Protein AF-A0A941IA43-F1 (afdb_monomer)

pLDDT: mean 90.81, std 9.38, range [57.28, 98.62]

Foldseek 3Di:
DQLVVLLVCCVVVCLLVQADDPLAACLAALQDPPYDHPLSSVQLSSQCSVPVVDRYSNSSSVSCVVLVQFFDWDQADPVRLVVCVVPPPRHDDPNPDPVCVVRSTGGDHDPVSVQVSQCSDPDRDDDDDDDDD

Radius of gyration: 15.75 Å; Cα contacts (8 Å, |Δi|>4): 170; chains: 1; bounding box: 39×40×42 Å

Sequence (133 aa):
AELQNALAEQITSGHARQLHEASYNMLAFAFATRYQNSNQWGLEVLAAASDPAIQTRQQAQDWLKARRYQPQNLRLSSMTRLGARMFRANVSFDDHPFERRMAGQIDTVSVESVEKFMQQLPSPPQVLLVRAD

Secondary structure (DSSP, 8-state):
-HHHHHHHHHHHSSHHHHT--SSB-TT--TT-SSSB-HHHHHHHHHHHHH-TT--SHHHHHHHHHHTT-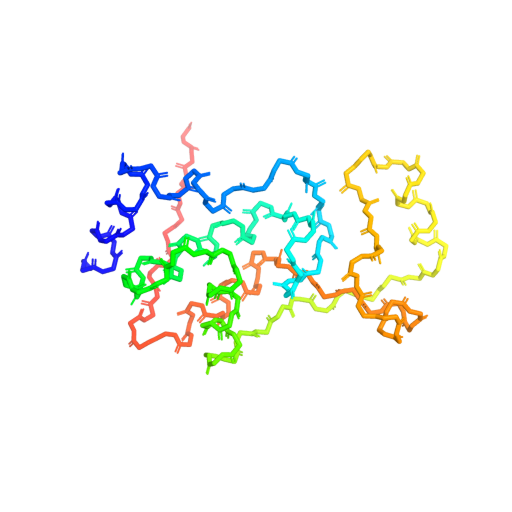--EEEE--HHHHHHHHHH-TT---TTS-HHHHHTTEEEE--HHHHHHHHTTSSSPPPPP-----

InterPro domains:
  IPR014547 Uncharacterised conserved protein UCP028477 [PF09916] (2-118)

Mean predicted aligned error: 4.75 Å

Solvent-accessible surface area (backbone atoms only — not comparable to full-atom values): 7585 Å² total; per-residue (Å²): 107,70,61,59,51,34,36,52,46,34,59,71,73,43,56,44,62,70,51,56,59,89,49,57,14,72,50,20,26,64,83,43,82,83,38,30,23,77,54,40,44,57,52,38,43,49,38,30,31,73,36,82,87,38,85,44,58,67,50,19,41,51,54,37,54,76,68,63,56,59,57,36,74,43,82,45,54,72,67,55,50,54,49,43,49,76,76,34,98,40,46,58,66,88,67,39,60,65,69,42,48,74,72,22,41,45,44,18,52,39,71,69,31,50,55,59,45,42,63,70,42,99,73,55,74,84,87,78,88,81,77,85,130

Organism: NCBI:txid2828733

Structure (mmCIF, N/CA/C/O backbone):
data_AF-A0A941IA43-F1
#
_entry.id   AF-A0A941IA43-F1
#
loop_
_atom_site.group_PDB
_atom_site.id
_atom_site.type_symbol
_atom_site.label_atom_id
_atom_site.label_alt_id
_atom_site.label_comp_id
_atom_site.label_asym_id
_atom_site.label_entity_id
_atom_site.label_seq_id
_atom_site.pdbx_PDB_ins_code
_atom_site.Cartn_x
_atom_site.Cartn_y
_atom_site.Cartn_z
_atom_site.occupancy
_atom_site.B_iso_or_equiv
_atom_site.auth_seq_id
_atom_site.auth_comp_id
_atom_site.auth_asym_id
_atom_site.auth_atom_id
_atom_site.pdbx_PDB_model_num
ATOM 1 N N . ALA A 1 1 ? -16.131 7.735 12.667 1.00 74.62 1 ALA A N 1
ATOM 2 C CA . ALA A 1 1 ? -15.693 7.674 14.074 1.00 74.62 1 ALA A CA 1
ATOM 3 C C . ALA A 1 1 ? -14.956 6.369 14.367 1.00 74.62 1 ALA A C 1
ATOM 5 O O . ALA A 1 1 ? -13.767 6.433 14.625 1.00 74.62 1 ALA A O 1
ATOM 6 N N . GLU A 1 2 ? -15.594 5.198 14.247 1.00 86.38 2 GLU A N 1
ATOM 7 C CA . GLU A 1 2 ? -14.964 3.907 14.591 1.00 86.38 2 GLU A CA 1
ATOM 8 C C . GLU A 1 2 ? -13.649 3.632 13.839 1.00 86.38 2 GLU A C 1
ATOM 10 O O . GLU A 1 2 ? -12.613 3.468 14.473 1.00 86.38 2 GLU A O 1
ATOM 15 N N . LEU A 1 3 ? -13.642 3.723 12.502 1.00 88.06 3 LEU A N 1
ATOM 16 C CA . LEU A 1 3 ? -12.422 3.530 11.702 1.00 88.06 3 LEU A CA 1
ATOM 17 C C . LEU A 1 3 ? -11.321 4.564 12.003 1.00 88.06 3 LEU A C 1
ATOM 19 O O . LEU A 1 3 ? -10.142 4.239 11.961 1.00 88.06 3 LEU A O 1
ATOM 23 N N . GLN A 1 4 ? -11.687 5.810 12.319 1.00 89.88 4 GLN A N 1
ATOM 24 C CA . GLN A 1 4 ? -10.709 6.843 12.688 1.00 89.88 4 GLN A CA 1
ATOM 25 C C . GLN A 1 4 ? -10.067 6.539 14.047 1.00 89.88 4 GLN A C 1
ATOM 27 O O . GLN A 1 4 ? -8.860 6.708 14.193 1.00 89.88 4 GLN A O 1
ATOM 32 N N . ASN A 1 5 ? -10.853 6.052 15.012 1.00 92.94 5 ASN A N 1
ATOM 33 C CA . ASN A 1 5 ? -10.347 5.628 16.317 1.00 92.94 5 ASN A CA 1
ATOM 34 C C . ASN A 1 5 ? -9.430 4.407 16.177 1.00 92.94 5 ASN A C 1
ATOM 36 O O . ASN A 1 5 ? -8.325 4.421 16.710 1.00 92.94 5 ASN A O 1
ATOM 40 N N . ALA A 1 6 ? -9.844 3.405 15.395 1.00 92.62 6 ALA A N 1
ATOM 41 C CA . ALA A 1 6 ? -9.017 2.238 15.102 1.00 92.62 6 ALA A CA 1
ATOM 42 C C . ALA A 1 6 ? -7.708 2.641 14.405 1.00 92.62 6 ALA A C 1
ATOM 44 O O . ALA A 1 6 ? -6.637 2.163 14.763 1.00 92.62 6 ALA A O 1
ATOM 45 N N . LEU A 1 7 ? -7.756 3.583 13.458 1.00 92.88 7 LEU A N 1
ATOM 46 C CA . LEU A 1 7 ? -6.558 4.095 12.793 1.00 92.88 7 LEU A CA 1
ATOM 47 C C . LEU A 1 7 ? -5.611 4.806 13.773 1.00 92.88 7 LEU A C 1
ATOM 49 O O . LEU A 1 7 ? -4.401 4.579 13.734 1.00 92.88 7 LEU A O 1
ATOM 53 N N . ALA A 1 8 ? -6.147 5.632 14.674 1.00 93.50 8 ALA A N 1
ATOM 54 C CA . ALA A 1 8 ? -5.360 6.286 15.717 1.00 93.50 8 ALA A CA 1
ATOM 55 C C . ALA A 1 8 ? -4.695 5.262 16.656 1.00 93.50 8 ALA A C 1
ATOM 57 O O . ALA A 1 8 ? -3.525 5.414 17.017 1.00 93.50 8 ALA A O 1
ATOM 58 N N . GLU A 1 9 ? -5.398 4.183 17.000 1.00 93.00 9 GLU A N 1
ATOM 59 C CA . GLU A 1 9 ? -4.853 3.079 17.791 1.00 93.00 9 GLU A CA 1
ATOM 60 C C . GLU A 1 9 ? -3.737 2.332 17.043 1.00 93.00 9 GLU A C 1
ATOM 62 O O . GLU A 1 9 ? -2.666 2.101 17.605 1.00 93.00 9 GLU A O 1
ATOM 67 N N . GLN A 1 10 ? -3.914 2.024 15.754 1.00 92.00 10 GLN A N 1
ATOM 68 C CA . GLN A 1 10 ? -2.879 1.371 14.935 1.00 92.00 10 GLN A CA 1
ATOM 69 C C . GLN A 1 10 ? -1.582 2.191 14.863 1.00 92.00 10 GLN A C 1
ATOM 71 O O . GLN A 1 10 ? -0.477 1.640 14.923 1.00 92.00 10 GLN A O 1
ATOM 76 N N . ILE A 1 11 ? -1.703 3.517 14.760 1.00 91.12 11 ILE A N 1
ATOM 77 C CA . ILE A 1 11 ? -0.555 4.429 14.698 1.00 91.12 11 ILE A CA 1
ATOM 78 C C . ILE A 1 11 ? 0.149 4.524 16.058 1.00 91.12 11 ILE A C 1
ATOM 80 O O . ILE A 1 11 ? 1.379 4.471 16.121 1.00 91.12 11 ILE A O 1
ATOM 84 N N . THR A 1 12 ? -0.607 4.635 17.152 1.00 93.00 12 THR A N 1
ATOM 85 C CA . THR A 1 12 ? -0.045 4.848 18.499 1.00 93.00 12 THR A CA 1
ATOM 86 C C . THR A 1 12 ? 0.487 3.567 19.150 1.00 93.00 12 THR A C 1
ATOM 88 O O . THR A 1 12 ? 1.516 3.615 19.822 1.00 93.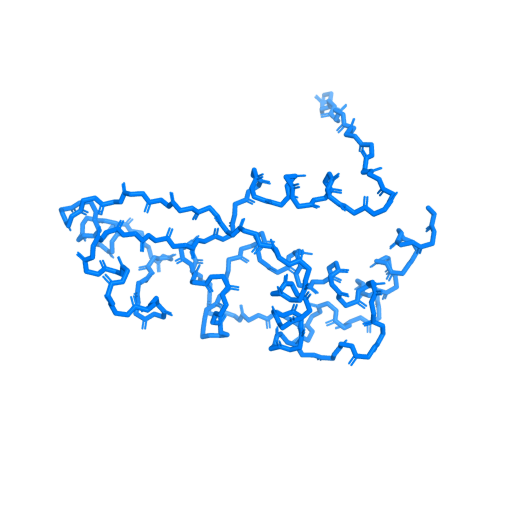00 12 THR A O 1
ATOM 91 N N . SER A 1 13 ? -0.132 2.410 18.895 1.00 89.56 13 SER A N 1
ATOM 92 C CA . SER A 1 13 ? 0.284 1.096 19.424 1.00 89.56 13 SER A CA 1
ATOM 93 C C . SER A 1 13 ? 1.610 0.579 18.851 1.00 89.56 13 SER A C 1
ATOM 95 O O . SER A 1 13 ? 2.238 -0.311 19.422 1.00 89.56 13 SER A O 1
ATOM 97 N N . GLY A 1 14 ? 2.071 1.139 17.727 1.00 88.31 14 GLY A N 1
ATOM 98 C CA . GLY A 1 14 ? 3.287 0.709 17.037 1.00 88.31 14 GLY A CA 1
ATOM 99 C C . GLY A 1 14 ? 3.070 -0.372 15.978 1.00 88.31 14 GLY A C 1
ATOM 100 O O . GLY A 1 14 ? 4.020 -0.684 15.263 1.00 88.31 14 GLY A O 1
ATOM 101 N N . HIS A 1 15 ? 1.847 -0.878 15.796 1.00 92.62 15 HIS A N 1
ATOM 102 C CA . HIS A 1 15 ? 1.535 -1.806 14.708 1.00 92.62 15 HIS A CA 1
ATOM 103 C C . HIS A 1 15 ? 1.809 -1.182 13.329 1.00 92.62 15 HIS A C 1
ATOM 105 O O . HIS A 1 15 ? 2.425 -1.803 12.466 1.00 92.62 15 HIS A O 1
ATOM 111 N N . ALA A 1 16 ? 1.501 0.109 13.151 1.00 94.50 16 ALA A N 1
ATOM 112 C CA . ALA A 1 16 ? 1.842 0.831 11.924 1.00 94.50 16 ALA A CA 1
ATOM 113 C C . ALA A 1 16 ? 3.352 0.817 11.601 1.00 94.50 16 ALA A C 1
ATOM 115 O O . ALA A 1 16 ? 3.736 0.824 10.431 1.00 94.50 16 ALA A O 1
ATOM 116 N N . ARG A 1 17 ? 4.223 0.749 12.623 1.00 95.62 17 ARG A N 1
ATOM 117 C CA . ARG A 1 17 ? 5.676 0.590 12.435 1.00 95.62 17 ARG A CA 1
ATOM 118 C C . ARG A 1 17 ? 6.055 -0.830 12.010 1.00 95.62 17 ARG A C 1
ATOM 120 O O . ARG A 1 17 ? 7.021 -0.983 11.278 1.00 95.62 17 ARG A O 1
ATOM 127 N N . GLN A 1 18 ? 5.306 -1.852 12.427 1.00 95.44 18 GLN A N 1
ATOM 128 C CA . GLN A 1 18 ? 5.528 -3.241 11.997 1.00 95.44 18 GLN A CA 1
ATOM 129 C C . GLN A 1 18 ? 5.169 -3.453 10.520 1.00 95.44 18 GLN A C 1
ATOM 131 O O . GLN A 1 18 ? 5.769 -4.290 9.852 1.00 95.44 18 GLN A O 1
ATOM 136 N N . LEU A 1 19 ? 4.226 -2.667 9.992 1.00 97.44 19 LEU A N 1
ATOM 137 C CA . LEU A 1 19 ? 3.852 -2.676 8.575 1.00 97.44 19 LEU A CA 1
ATOM 138 C C . LEU A 1 19 ? 4.801 -1.859 7.679 1.00 97.44 19 LEU A C 1
ATOM 140 O O . LEU A 1 19 ? 4.615 -1.825 6.464 1.00 97.44 19 LEU A O 1
ATOM 144 N N . HIS A 1 20 ? 5.801 -1.182 8.245 1.00 97.88 20 HIS A N 1
ATOM 145 C CA . HIS A 1 20 ? 6.755 -0.380 7.484 1.00 97.88 20 HIS A CA 1
ATOM 146 C C . HIS A 1 20 ? 7.899 -1.237 6.922 1.00 97.88 20 HIS A C 1
ATOM 148 O O . HIS A 1 20 ? 8.530 -2.001 7.648 1.00 97.88 20 HIS A O 1
ATOM 154 N N . GLU A 1 21 ? 8.218 -1.048 5.643 1.00 97.88 21 GLU A N 1
ATOM 155 C CA . GLU A 1 21 ? 9.368 -1.645 4.959 1.00 97.88 21 GLU A CA 1
ATOM 156 C C . GLU A 1 21 ? 10.394 -0.552 4.629 1.00 97.88 21 GLU A C 1
ATOM 158 O O . GLU A 1 21 ? 10.079 0.444 3.981 1.00 97.88 21 GLU A O 1
ATOM 163 N N . ALA A 1 22 ? 11.640 -0.744 5.071 1.00 96.88 22 ALA A N 1
ATOM 164 C CA . ALA A 1 22 ? 12.709 0.245 4.918 1.00 96.88 22 ALA A CA 1
ATOM 165 C C . ALA A 1 22 ? 13.175 0.420 3.463 1.00 96.88 22 ALA A C 1
ATOM 167 O O . ALA A 1 22 ? 13.696 1.475 3.096 1.00 96.88 22 ALA A O 1
ATOM 168 N N . SER A 1 23 ? 12.986 -0.602 2.630 1.00 96.56 23 SER A N 1
ATOM 169 C CA . SER A 1 23 ? 13.312 -0.594 1.207 1.00 96.56 23 SER A CA 1
ATOM 170 C C . SER A 1 23 ? 12.292 0.248 0.436 1.00 96.56 23 SER A C 1
ATOM 172 O O . SER A 1 23 ? 11.346 -0.260 -0.172 1.00 96.56 23 SER A O 1
ATOM 174 N N . TYR A 1 24 ? 12.474 1.566 0.463 1.00 96.25 24 TYR A N 1
ATOM 175 C CA . TYR A 1 24 ? 11.584 2.497 -0.220 1.00 96.25 24 TYR A CA 1
ATOM 176 C C . TYR A 1 24 ? 11.721 2.417 -1.750 1.00 96.25 24 TYR A C 1
ATOM 178 O O . TYR A 1 24 ? 12.820 2.441 -2.306 1.00 96.25 24 TYR A O 1
ATOM 186 N N . ASN A 1 25 ? 10.581 2.383 -2.442 1.00 96.00 25 ASN A N 1
ATOM 187 C CA . ASN A 1 25 ? 10.499 2.515 -3.894 1.00 96.00 25 ASN A CA 1
ATOM 188 C C . ASN A 1 25 ? 9.240 3.306 -4.262 1.00 96.00 25 ASN A C 1
ATOM 190 O O . ASN A 1 25 ? 8.116 2.884 -3.991 1.00 96.00 25 ASN A O 1
ATOM 194 N N . MET A 1 26 ? 9.414 4.437 -4.944 1.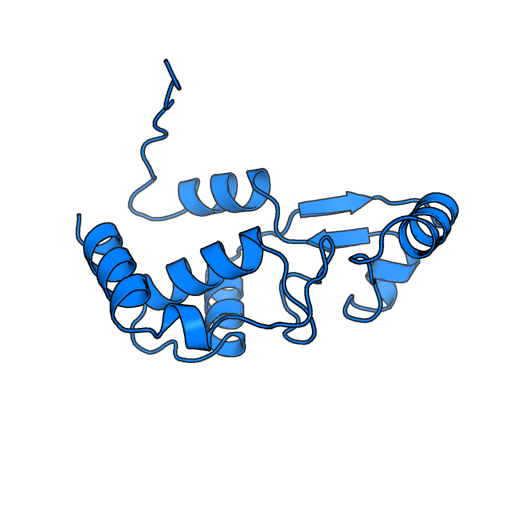00 93.75 26 MET A N 1
ATOM 195 C CA . MET A 1 26 ? 8.305 5.280 -5.395 1.00 93.75 26 MET A CA 1
ATOM 196 C C . MET A 1 26 ? 7.356 4.524 -6.338 1.00 93.75 26 MET A C 1
ATOM 198 O O . MET A 1 26 ? 6.159 4.805 -6.364 1.00 93.75 26 MET A O 1
ATOM 202 N N . LEU A 1 27 ? 7.871 3.556 -7.096 1.00 94.88 27 LEU A N 1
ATOM 203 C CA . LEU A 1 27 ? 7.107 2.756 -8.051 1.00 94.88 27 LEU A CA 1
ATOM 204 C C . LEU A 1 27 ? 7.001 1.290 -7.612 1.00 94.88 27 LEU A C 1
ATOM 206 O O . LEU A 1 27 ? 6.962 0.417 -8.472 1.00 94.88 27 LEU A O 1
ATOM 210 N N . ALA A 1 28 ? 6.975 1.015 -6.302 1.00 97.50 28 ALA A N 1
ATOM 211 C CA . ALA A 1 28 ? 6.771 -0.336 -5.774 1.00 97.50 28 ALA A CA 1
ATOM 212 C C . ALA A 1 28 ? 5.509 -0.986 -6.365 1.00 97.50 28 ALA A C 1
ATOM 214 O O . ALA A 1 28 ? 4.490 -0.315 -6.558 1.00 97.50 28 ALA A O 1
ATOM 215 N N . PHE A 1 29 ? 5.565 -2.289 -6.647 1.00 98.12 29 PHE A N 1
ATOM 216 C CA . PHE A 1 29 ? 4.375 -3.021 -7.068 1.00 98.12 29 PHE A CA 1
ATOM 217 C C . PHE A 1 29 ? 3.392 -3.130 -5.897 1.00 98.12 29 PHE A C 1
ATOM 219 O O . PHE A 1 29 ? 3.743 -3.610 -4.819 1.00 98.12 29 PHE A O 1
ATOM 226 N N . ALA A 1 30 ? 2.138 -2.722 -6.113 1.00 97.81 30 ALA A N 1
ATOM 227 C CA . ALA A 1 30 ? 1.144 -2.589 -5.040 1.00 97.81 30 ALA A CA 1
ATOM 228 C C . ALA A 1 30 ? 0.845 -3.886 -4.258 1.00 97.81 30 ALA A C 1
ATOM 230 O O . ALA A 1 30 ? 0.339 -3.828 -3.138 1.00 97.81 30 ALA A O 1
ATOM 231 N N . PHE A 1 31 ? 1.155 -5.050 -4.838 1.00 98.38 31 PHE A N 1
ATOM 232 C CA . PHE A 1 31 ? 0.919 -6.365 -4.236 1.00 98.38 31 PHE A CA 1
ATOM 233 C C . PHE A 1 31 ? 2.197 -7.206 -4.085 1.00 98.38 31 PHE A C 1
ATOM 235 O O . PHE A 1 31 ? 2.126 -8.436 -4.067 1.00 98.38 31 PHE A O 1
ATOM 242 N N . ALA A 1 32 ? 3.358 -6.548 -4.017 1.00 97.88 32 ALA A N 1
ATOM 243 C CA . ALA A 1 32 ? 4.600 -7.142 -3.540 1.00 97.88 32 ALA A CA 1
ATOM 244 C C . ALA A 1 32 ? 4.981 -6.558 -2.175 1.00 97.88 32 ALA A C 1
ATOM 246 O O . ALA A 1 32 ? 4.622 -5.434 -1.820 1.00 97.88 32 ALA A O 1
ATOM 247 N N . THR A 1 33 ? 5.760 -7.320 -1.413 1.00 98.00 33 THR A N 1
ATOM 248 C CA . THR A 1 33 ? 6.282 -6.909 -0.101 1.00 98.00 33 THR A CA 1
ATOM 249 C C . THR A 1 33 ? 7.753 -6.498 -0.141 1.00 98.00 33 THR A C 1
ATOM 251 O O . THR A 1 33 ? 8.264 -5.997 0.853 1.00 98.00 33 THR A O 1
ATOM 254 N N . ARG A 1 34 ? 8.434 -6.665 -1.284 1.00 97.62 34 ARG A N 1
ATOM 255 C CA . ARG A 1 34 ? 9.878 -6.409 -1.429 1.00 97.62 34 ARG A CA 1
ATOM 256 C C . ARG A 1 34 ? 10.265 -4.943 -1.240 1.00 97.62 34 ARG A C 1
ATOM 258 O O . ARG A 1 34 ? 11.324 -4.660 -0.694 1.00 97.62 34 ARG A O 1
ATOM 265 N N . TYR A 1 35 ? 9.428 -4.037 -1.730 1.00 98.00 35 TYR A N 1
ATOM 266 C CA . TYR A 1 35 ? 9.579 -2.604 -1.530 1.00 98.00 35 TYR A CA 1
ATOM 267 C C . TYR A 1 35 ? 8.287 -2.021 -0.964 1.00 98.00 35 TYR A C 1
ATOM 269 O O . TYR A 1 35 ? 7.257 -2.703 -0.879 1.00 98.00 35 TYR A O 1
ATOM 277 N N . GLN A 1 36 ? 8.334 -0.749 -0.582 1.00 98.25 36 GLN A N 1
ATOM 278 C CA . GLN A 1 36 ? 7.143 -0.011 -0.186 1.00 98.25 36 GLN A CA 1
ATOM 279 C C . GLN A 1 36 ? 7.164 1.418 -0.724 1.00 98.25 36 GLN A C 1
ATOM 281 O O . GLN A 1 36 ? 8.173 2.124 -0.674 1.00 98.25 36 GLN A O 1
ATOM 286 N N . ASN A 1 37 ? 6.014 1.829 -1.253 1.00 97.69 37 ASN A N 1
ATOM 287 C CA . ASN A 1 37 ? 5.690 3.214 -1.573 1.00 97.69 37 ASN A CA 1
ATOM 288 C C . ASN A 1 37 ? 5.034 3.891 -0.346 1.00 97.69 37 ASN A C 1
ATOM 290 O O . ASN A 1 37 ? 4.351 3.240 0.441 1.00 97.69 37 ASN A O 1
ATOM 294 N N . SER A 1 38 ? 5.180 5.210 -0.187 1.00 96.75 38 SER A N 1
ATOM 295 C CA . SER A 1 38 ? 4.633 5.947 0.967 1.00 96.75 38 SER A CA 1
ATOM 296 C C . SER A 1 38 ? 3.103 5.888 1.070 1.00 96.75 38 SER A C 1
ATOM 298 O O . SER A 1 38 ? 2.563 5.743 2.164 1.00 96.75 38 SER A O 1
ATOM 300 N N . ASN A 1 39 ? 2.394 5.952 -0.061 1.00 97.81 39 ASN A N 1
ATOM 301 C CA . ASN A 1 39 ? 0.940 5.794 -0.104 1.00 97.81 39 ASN A CA 1
ATOM 302 C C . ASN A 1 39 ? 0.537 4.353 0.234 1.00 97.81 39 ASN A C 1
ATOM 304 O O . ASN A 1 39 ? -0.485 4.137 0.878 1.00 97.81 39 ASN A O 1
ATOM 308 N N . GLN A 1 40 ? 1.342 3.368 -0.181 1.00 98.44 40 GLN A N 1
ATOM 309 C CA . GLN A 1 40 ? 1.099 1.956 0.118 1.00 98.44 40 GLN A CA 1
ATOM 310 C C . GLN A 1 40 ? 1.177 1.681 1.620 1.00 98.44 40 GLN A C 1
ATOM 312 O O . GLN A 1 40 ? 0.308 0.988 2.134 1.00 98.44 40 GLN A O 1
ATOM 317 N N . TRP A 1 41 ? 2.146 2.267 2.333 1.00 98.19 41 TRP A N 1
ATOM 318 C CA . TRP A 1 41 ? 2.204 2.166 3.795 1.00 98.19 41 TRP A CA 1
ATOM 319 C C . TRP A 1 41 ? 0.918 2.689 4.447 1.00 98.19 41 TRP A C 1
ATOM 321 O O . TRP A 1 41 ? 0.287 1.976 5.222 1.00 98.19 41 TRP A O 1
ATOM 331 N N . GLY A 1 42 ? 0.474 3.897 4.079 1.00 97.25 42 GLY A N 1
ATOM 332 C CA . GLY A 1 42 ? -0.767 4.465 4.616 1.00 97.25 42 GLY A CA 1
ATOM 333 C C . GLY A 1 42 ? -1.998 3.598 4.323 1.00 97.25 42 GLY A C 1
ATOM 334 O O . GLY A 1 42 ? -2.847 3.405 5.192 1.00 97.25 42 GLY A O 1
ATOM 335 N N . LEU A 1 43 ? -2.070 3.023 3.120 1.00 97.75 43 LEU A N 1
ATOM 336 C CA . LEU A 1 43 ? -3.155 2.130 2.714 1.00 97.75 43 LEU A CA 1
ATOM 337 C C . LEU A 1 43 ? -3.131 0.783 3.463 1.00 97.75 43 LEU A C 1
ATOM 339 O O . LEU A 1 43 ? -4.184 0.274 3.841 1.00 97.75 43 LEU A O 1
ATOM 343 N N . GLU A 1 44 ? -1.950 0.210 3.706 1.00 98.38 44 GLU A N 1
ATOM 344 C CA . GLU A 1 44 ? -1.785 -1.031 4.476 1.00 98.38 44 GLU A CA 1
ATOM 345 C C . GLU A 1 44 ? -2.124 -0.819 5.965 1.00 98.38 44 GLU A C 1
ATOM 347 O O . GLU A 1 44 ? -2.778 -1.668 6.570 1.00 98.38 44 GLU A O 1
ATOM 352 N N . VAL A 1 45 ? -1.778 0.340 6.540 1.00 97.75 45 VAL A N 1
ATOM 353 C CA . VAL A 1 45 ? -2.182 0.725 7.906 1.00 97.75 45 VAL A CA 1
ATOM 354 C C . VAL A 1 45 ? -3.699 0.903 8.008 1.00 97.75 45 VAL A C 1
ATOM 356 O O . VAL A 1 45 ? -4.310 0.454 8.978 1.00 97.75 45 VAL A O 1
ATOM 359 N N . LEU A 1 46 ? -4.336 1.502 6.997 1.00 95.50 46 LEU A N 1
ATOM 360 C CA . LEU A 1 46 ? -5.795 1.595 6.930 1.00 95.50 46 LEU A CA 1
ATOM 361 C C . LEU A 1 46 ? -6.458 0.211 6.877 1.00 95.50 46 LEU A C 1
ATOM 363 O O . LEU A 1 46 ? -7.483 -0.000 7.530 1.00 95.50 46 LEU A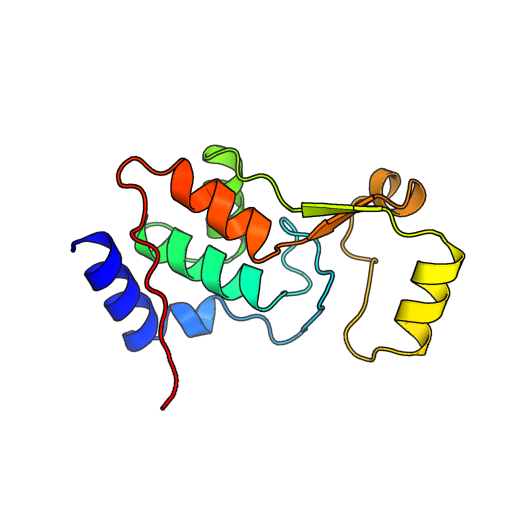 O 1
ATOM 367 N N . ALA A 1 47 ? -5.894 -0.725 6.110 1.00 96.31 47 ALA A N 1
ATOM 368 C CA . ALA A 1 47 ? -6.393 -2.095 6.058 1.00 96.31 47 ALA A CA 1
ATOM 369 C C . ALA A 1 47 ? -6.342 -2.742 7.451 1.00 96.31 47 ALA A C 1
ATOM 371 O O . ALA A 1 47 ? -7.365 -3.242 7.914 1.00 96.31 47 ALA A O 1
ATOM 372 N N . ALA A 1 48 ? -5.211 -2.635 8.159 1.00 96.62 48 ALA A N 1
ATOM 373 C CA . ALA A 1 48 ? -5.066 -3.147 9.526 1.00 96.62 48 ALA A CA 1
ATOM 374 C C . ALA A 1 48 ? -6.013 -2.476 10.536 1.00 96.62 48 ALA A C 1
ATOM 376 O O . ALA A 1 48 ? -6.552 -3.133 11.421 1.00 96.62 48 ALA A O 1
ATOM 377 N N . ALA A 1 49 ? -6.295 -1.181 10.372 1.00 94.75 49 ALA A N 1
ATOM 378 C CA . ALA A 1 49 ? -7.308 -0.489 11.171 1.00 94.75 49 ALA A CA 1
ATOM 379 C C . ALA A 1 49 ? -8.739 -0.974 10.880 1.00 94.75 49 ALA A C 1
ATOM 381 O O . ALA A 1 49 ? -9.623 -0.840 11.722 1.00 94.75 49 ALA A O 1
ATOM 382 N N . SER A 1 50 ? -8.979 -1.515 9.685 1.00 93.44 50 SER A N 1
ATOM 383 C CA . SER A 1 50 ? -10.293 -2.002 9.261 1.00 93.44 50 SER A CA 1
ATOM 384 C C . SER A 1 50 ? -10.550 -3.461 9.642 1.00 93.44 50 SER A C 1
ATOM 386 O O . SER A 1 50 ? -11.699 -3.898 9.613 1.00 93.44 50 SER A O 1
ATOM 388 N N . ASP A 1 51 ? -9.499 -4.228 9.932 1.00 94.00 51 ASP A N 1
ATOM 389 C CA . ASP A 1 51 ? -9.582 -5.634 10.320 1.00 94.00 51 ASP A CA 1
ATOM 390 C C . ASP A 1 51 ? -8.423 -5.991 11.271 1.00 94.00 51 ASP A C 1
ATOM 392 O O . ASP A 1 51 ? -7.288 -6.165 10.816 1.00 94.00 51 ASP A O 1
ATOM 396 N N . PRO A 1 52 ? -8.693 -6.142 12.583 1.00 91.25 52 PRO A N 1
ATOM 397 C CA . PRO A 1 52 ? -7.675 -6.469 13.580 1.00 91.25 52 PRO A CA 1
ATOM 398 C C . PRO A 1 52 ? -6.947 -7.800 13.342 1.00 91.25 52 PRO A C 1
ATOM 400 O O . PRO A 1 52 ? -5.897 -8.033 13.939 1.00 91.25 52 PRO A O 1
ATOM 403 N N . ALA A 1 53 ? -7.471 -8.696 12.495 1.00 95.56 53 ALA A N 1
ATOM 404 C CA . ALA A 1 53 ? -6.788 -9.944 12.152 1.00 95.56 53 ALA A CA 1
ATOM 405 C C . ALA A 1 53 ? -5.572 -9.726 11.231 1.00 95.56 53 ALA A C 1
ATOM 407 O O . ALA A 1 53 ? -4.727 -10.615 11.095 1.00 95.56 53 ALA A O 1
ATOM 408 N N . ILE A 1 54 ? -5.463 -8.557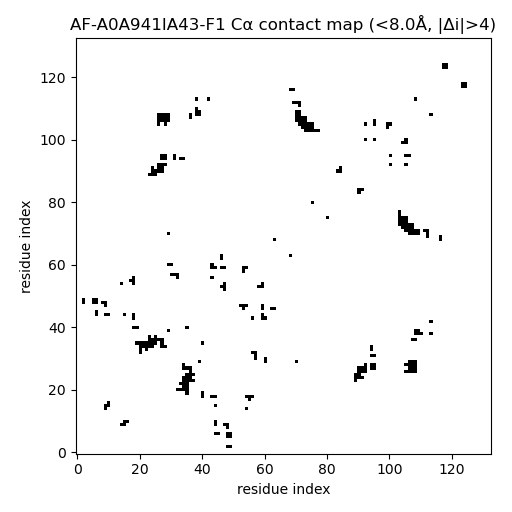 10.596 1.00 97.38 54 ILE A N 1
ATOM 409 C CA . ILE A 1 54 ? -4.326 -8.195 9.752 1.00 97.38 54 ILE A CA 1
ATOM 410 C C . ILE A 1 54 ? -3.162 -7.789 10.642 1.00 97.38 54 ILE A C 1
ATOM 412 O O . ILE A 1 54 ? -3.225 -6.793 11.351 1.00 97.38 54 ILE A O 1
ATOM 416 N N . GLN A 1 55 ? -2.086 -8.565 10.562 1.00 96.31 55 GLN A N 1
ATOM 417 C CA . GLN A 1 55 ? -0.872 -8.362 11.345 1.00 96.31 55 GLN A CA 1
ATOM 418 C C . GLN A 1 55 ? 0.380 -8.150 10.481 1.00 96.31 55 GLN A C 1
ATOM 420 O O . GLN A 1 55 ? 1.461 -7.864 10.987 1.00 96.31 55 GLN A O 1
ATOM 425 N N . THR A 1 56 ? 0.260 -8.331 9.164 1.00 98.12 56 THR A N 1
ATOM 426 C CA . THR A 1 56 ? 1.382 -8.296 8.221 1.00 98.12 56 THR A CA 1
ATOM 427 C C . THR A 1 56 ? 1.014 -7.547 6.949 1.00 98.12 56 THR A C 1
ATOM 429 O O . THR A 1 56 ? -0.153 -7.494 6.549 1.00 98.12 56 THR A O 1
ATOM 432 N N . ARG A 1 57 ? 2.033 -7.044 6.241 1.00 98.25 57 ARG A N 1
ATOM 433 C CA . ARG A 1 57 ? 1.859 -6.410 4.925 1.00 98.25 57 ARG A CA 1
ATOM 434 C C . ARG A 1 57 ? 1.163 -7.330 3.921 1.00 98.25 57 ARG A C 1
ATOM 436 O O . ARG A 1 57 ? 0.293 -6.885 3.184 1.00 98.25 57 ARG A O 1
ATOM 443 N N . GLN A 1 58 ? 1.504 -8.621 3.920 1.00 98.62 58 GLN A N 1
ATOM 444 C CA . GLN A 1 58 ? 0.889 -9.594 3.016 1.00 98.62 58 GLN A CA 1
ATOM 445 C C . GLN A 1 58 ? -0.620 -9.724 3.272 1.00 98.62 58 GLN A C 1
ATOM 447 O O . GLN A 1 58 ? -1.406 -9.647 2.333 1.00 98.62 58 GLN A O 1
ATOM 452 N N . GLN A 1 59 ? -1.033 -9.830 4.540 1.00 98.62 59 GLN A N 1
ATOM 453 C CA . GLN A 1 59 ? -2.452 -9.876 4.910 1.00 98.62 59 GLN A CA 1
ATOM 454 C C . GLN A 1 59 ? -3.186 -8.583 4.533 1.00 98.62 59 GLN A C 1
ATOM 456 O O . GLN A 1 59 ? -4.301 -8.648 4.020 1.00 98.62 59 GLN A O 1
ATOM 461 N N . ALA A 1 60 ? -2.556 -7.418 4.718 1.00 98.50 60 ALA A N 1
ATOM 462 C CA . ALA A 1 60 ? -3.119 -6.141 4.282 1.00 98.50 60 ALA A CA 1
ATOM 463 C C . ALA A 1 60 ? -3.334 -6.112 2.758 1.00 98.50 60 ALA A C 1
ATOM 465 O O . ALA A 1 60 ? -4.403 -5.738 2.278 1.00 98.50 60 ALA A O 1
ATOM 466 N N . GLN A 1 61 ? -2.351 -6.575 1.983 1.00 98.62 61 GLN A N 1
ATOM 467 C CA . GLN A 1 61 ? -2.446 -6.668 0.525 1.00 98.62 61 GLN A CA 1
ATOM 468 C C . GLN A 1 61 ? -3.525 -7.658 0.072 1.00 98.62 61 GLN A C 1
ATOM 470 O O . GLN A 1 61 ? -4.248 -7.382 -0.885 1.00 98.62 61 GLN A O 1
ATOM 475 N N . ASP A 1 62 ? -3.682 -8.786 0.759 1.00 98.62 62 ASP A N 1
ATOM 476 C CA . ASP A 1 62 ? -4.727 -9.762 0.447 1.00 98.62 62 ASP A CA 1
ATOM 477 C C . ASP A 1 62 ? -6.125 -9.231 0.795 1.00 98.62 62 ASP A C 1
ATOM 479 O O . ASP A 1 62 ? -7.066 -9.400 0.014 1.00 98.62 62 ASP A O 1
ATOM 483 N N . TRP A 1 63 ? -6.252 -8.480 1.890 1.00 97.75 63 TRP A N 1
ATOM 484 C CA . TRP A 1 63 ? -7.472 -7.748 2.235 1.00 97.75 63 TRP A CA 1
ATOM 485 C C . TRP A 1 63 ? -7.835 -6.692 1.178 1.00 97.75 63 TRP A C 1
ATOM 487 O O . TRP A 1 63 ? -9.009 -6.564 0.811 1.00 97.75 63 TRP A O 1
ATOM 497 N N . LEU A 1 64 ? -6.841 -5.979 0.632 1.00 98.00 64 LEU A N 1
ATOM 498 C CA . LEU A 1 64 ? -7.023 -5.012 -0.457 1.00 98.00 64 LEU A CA 1
ATOM 499 C C . LEU A 1 64 ? -7.483 -5.699 -1.751 1.00 98.00 64 LEU A C 1
ATOM 501 O O . LEU A 1 64 ? -8.427 -5.229 -2.392 1.00 98.00 64 LEU A O 1
ATOM 505 N N . LYS A 1 65 ? -6.883 -6.843 -2.114 1.00 97.94 65 LYS A N 1
ATOM 506 C CA . LYS A 1 65 ? -7.327 -7.660 -3.260 1.00 97.94 65 LYS A CA 1
ATOM 507 C C . LYS A 1 65 ? -8.769 -8.133 -3.084 1.00 97.94 65 LYS A C 1
ATOM 509 O O . LYS A 1 65 ? -9.563 -8.014 -4.016 1.00 97.94 65 LYS A O 1
ATOM 514 N N . ALA A 1 66 ? -9.130 -8.615 -1.892 1.00 96.94 66 ALA A N 1
ATOM 515 C CA . ALA A 1 66 ? -10.489 -9.064 -1.583 1.00 96.94 66 ALA A CA 1
ATOM 516 C C . ALA A 1 66 ? -11.523 -7.934 -1.738 1.00 96.94 66 ALA A C 1
ATOM 518 O O . ALA A 1 66 ? -12.651 -8.175 -2.168 1.00 96.94 66 ALA A O 1
ATOM 519 N N . ARG A 1 67 ? -11.118 -6.687 -1.471 1.00 95.69 67 ARG A N 1
ATOM 520 C CA . ARG A 1 67 ? -11.928 -5.474 -1.684 1.00 95.69 67 ARG A CA 1
ATOM 521 C C . ARG A 1 67 ? -11.755 -4.844 -3.062 1.00 95.69 67 ARG A C 1
ATOM 523 O O . ARG A 1 67 ? -12.235 -3.741 -3.290 1.00 95.69 67 ARG A O 1
ATOM 530 N N . ARG A 1 68 ? -11.117 -5.559 -3.994 1.00 96.44 68 ARG A N 1
ATOM 531 C CA . ARG A 1 68 ? -10.932 -5.148 -5.391 1.00 96.44 68 ARG A CA 1
ATOM 532 C C . ARG A 1 68 ? -10.239 -3.790 -5.533 1.00 96.44 68 ARG A C 1
ATOM 534 O O . ARG A 1 68 ? -10.519 -3.063 -6.484 1.00 96.44 68 ARG A O 1
ATOM 541 N N . TYR A 1 69 ? -9.326 -3.467 -4.615 1.00 97.88 69 TYR A N 1
ATOM 542 C CA . TYR A 1 69 ? -8.458 -2.302 -4.746 1.00 97.88 69 TYR A CA 1
ATOM 543 C C . TYR A 1 69 ? -7.743 -2.324 -6.107 1.00 97.88 69 TYR A C 1
ATOM 545 O O . TYR A 1 69 ? -7.164 -3.340 -6.496 1.00 97.88 69 TYR A O 1
ATOM 553 N N . GLN A 1 70 ? -7.792 -1.201 -6.826 1.00 98.00 70 GLN A N 1
ATOM 554 C CA . GLN A 1 70 ? -7.164 -1.038 -8.136 1.00 98.00 70 GLN A CA 1
ATOM 555 C C . GLN A 1 70 ? -5.984 -0.065 -8.018 1.00 98.00 70 GLN A C 1
ATOM 557 O O . GLN A 1 70 ? -6.219 1.137 -7.858 1.00 98.00 70 GLN A O 1
ATOM 562 N N . PRO A 1 71 ? -4.728 -0.538 -8.106 1.00 97.88 71 PRO A N 1
ATOM 563 C CA . PRO A 1 71 ? -3.575 0.351 -8.156 1.00 97.88 71 PRO A CA 1
ATOM 564 C C . PRO A 1 71 ? -3.585 1.206 -9.428 1.00 97.88 71 PRO A C 1
ATOM 566 O O . PRO A 1 71 ? -4.208 0.865 -10.438 1.00 97.88 71 PRO A O 1
ATOM 569 N N . GLN A 1 72 ? -2.867 2.327 -9.402 1.00 97.00 72 GLN A N 1
ATOM 570 C CA . GLN A 1 72 ? -2.701 3.145 -10.596 1.00 97.00 72 GLN A CA 1
ATOM 571 C C . GLN A 1 72 ? -1.806 2.414 -11.599 1.00 97.00 72 GLN A C 1
ATOM 573 O O . GLN A 1 72 ? -0.662 2.087 -11.290 1.00 97.00 72 GLN A O 1
ATOM 578 N N . ASN A 1 73 ? -2.310 2.211 -12.818 1.00 96.25 73 ASN A N 1
ATOM 579 C CA . ASN A 1 73 ? -1.517 1.699 -13.929 1.00 96.25 73 ASN A CA 1
ATOM 580 C C . ASN A 1 73 ? -0.820 2.853 -14.658 1.00 96.25 73 ASN A C 1
ATOM 582 O O . ASN A 1 73 ? -1.440 3.576 -15.441 1.00 96.25 73 ASN A O 1
ATOM 586 N N . LEU A 1 74 ? 0.475 3.023 -14.416 1.00 92.50 74 LEU A N 1
ATOM 587 C CA . LEU A 1 74 ? 1.305 3.965 -15.155 1.00 92.50 74 LEU A CA 1
ATOM 588 C C . LEU A 1 74 ? 1.837 3.296 -16.421 1.00 92.50 74 LEU A C 1
ATOM 590 O O . LEU A 1 74 ? 2.368 2.185 -16.377 1.00 92.50 74 LEU A O 1
ATOM 594 N N . ARG A 1 75 ? 1.744 3.998 -17.552 1.00 90.62 75 ARG A N 1
ATOM 595 C CA . ARG A 1 75 ? 2.364 3.577 -18.812 1.00 90.62 75 ARG A CA 1
ATOM 596 C C . ARG A 1 75 ? 3.677 4.315 -19.004 1.00 90.62 75 ARG A C 1
ATOM 598 O O . ARG A 1 75 ? 3.687 5.484 -19.378 1.00 90.62 75 ARG A O 1
ATOM 605 N N . LEU A 1 76 ? 4.788 3.631 -18.747 1.00 85.38 76 LEU A N 1
ATOM 606 C CA . LEU A 1 76 ? 6.130 4.191 -18.899 1.00 85.38 76 LEU A CA 1
ATOM 607 C C . LEU A 1 76 ? 6.833 3.549 -20.091 1.00 85.38 76 LEU A C 1
ATOM 609 O O . LEU A 1 76 ? 6.933 2.324 -20.165 1.00 85.38 76 LEU A O 1
ATOM 613 N N . SER A 1 77 ? 7.379 4.363 -20.998 1.00 79.25 77 SER A N 1
ATOM 614 C CA 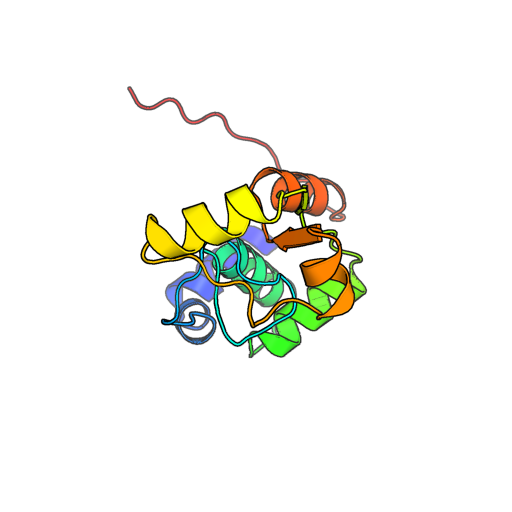. SER A 1 77 ? 8.215 3.860 -22.095 1.00 79.25 77 SER A CA 1
ATOM 615 C C . SER A 1 77 ? 9.498 3.208 -21.560 1.00 79.25 77 SER A C 1
ATOM 617 O O . SER A 1 77 ? 9.964 3.531 -20.464 1.00 79.25 77 SER A O 1
ATOM 619 N N . SER A 1 78 ? 10.116 2.311 -22.334 1.00 75.62 78 SER A N 1
ATOM 620 C CA . SER A 1 78 ? 11.379 1.667 -21.935 1.00 75.62 78 SER A CA 1
ATOM 621 C C . SER A 1 78 ? 12.511 2.678 -21.698 1.00 75.62 78 SER A C 1
ATOM 623 O O . SER A 1 78 ? 13.275 2.515 -20.748 1.00 75.62 78 SER A O 1
ATOM 625 N N . MET A 1 79 ? 12.572 3.760 -22.487 1.00 72.38 79 MET A N 1
ATOM 626 C CA . MET A 1 79 ? 13.541 4.850 -22.306 1.00 72.38 79 MET A CA 1
ATOM 627 C C . MET A 1 79 ? 13.275 5.631 -21.012 1.00 72.38 79 MET A C 1
ATOM 629 O O . MET A 1 79 ? 14.203 5.902 -20.254 1.00 72.38 79 MET A O 1
ATOM 633 N N . THR A 1 80 ? 12.004 5.912 -20.706 1.00 75.31 80 THR A N 1
ATOM 634 C CA . THR A 1 80 ? 11.601 6.547 -19.442 1.00 75.31 80 THR A CA 1
ATOM 635 C C . THR A 1 80 ? 11.972 5.679 -18.242 1.00 75.31 80 THR A C 1
ATOM 637 O O . THR A 1 80 ? 12.465 6.205 -17.250 1.00 75.31 80 THR A O 1
ATOM 640 N N . ARG A 1 81 ? 11.792 4.353 -18.319 1.00 72.69 81 ARG A N 1
ATOM 641 C CA . ARG A 1 81 ? 12.171 3.440 -17.226 1.00 72.69 81 ARG A CA 1
ATOM 642 C C . ARG A 1 81 ? 13.684 3.371 -17.026 1.00 72.69 81 ARG A C 1
ATOM 644 O O . ARG A 1 81 ? 14.132 3.391 -15.882 1.00 72.69 81 ARG A O 1
ATOM 651 N N . LEU A 1 82 ? 14.464 3.312 -18.109 1.00 68.19 82 LEU A N 1
ATOM 652 C CA . LEU A 1 82 ? 15.927 3.336 -18.027 1.00 68.19 82 LEU A CA 1
ATOM 653 C C . LEU A 1 82 ? 16.416 4.655 -17.411 1.00 68.19 82 LEU A C 1
ATOM 655 O O . LEU A 1 82 ? 17.194 4.626 -16.464 1.00 68.19 82 LEU A O 1
ATOM 659 N N . GLY A 1 83 ? 15.891 5.796 -17.870 1.00 68.50 83 GLY A N 1
ATOM 660 C CA . GLY A 1 83 ? 16.198 7.107 -17.294 1.00 68.50 83 GLY A CA 1
ATOM 661 C C . GLY A 1 83 ? 15.783 7.224 -15.824 1.00 68.50 83 GLY A C 1
ATOM 662 O O . GLY A 1 83 ? 16.579 7.644 -14.991 1.00 68.50 83 GLY A O 1
ATOM 663 N N . ALA A 1 84 ? 14.576 6.783 -15.461 1.00 69.62 84 ALA A N 1
ATOM 664 C CA . ALA A 1 84 ? 14.100 6.830 -14.078 1.00 69.62 84 ALA A CA 1
ATOM 665 C C . ALA A 1 84 ? 15.017 6.056 -13.116 1.00 69.62 84 ALA A C 1
ATOM 667 O O . ALA A 1 84 ? 15.344 6.582 -12.056 1.00 69.62 84 ALA A O 1
ATOM 668 N N . ARG A 1 85 ? 15.493 4.863 -13.505 1.00 65.12 85 ARG A N 1
ATOM 669 C CA . ARG A 1 85 ? 16.462 4.087 -12.705 1.00 65.12 85 ARG A CA 1
ATOM 670 C C . ARG A 1 85 ? 17.814 4.788 -12.560 1.00 65.12 85 ARG A C 1
ATOM 672 O O . ARG A 1 85 ? 18.447 4.657 -11.523 1.00 65.12 85 ARG A O 1
ATOM 679 N N . MET A 1 86 ? 18.259 5.508 -13.589 1.00 59.03 86 MET A N 1
ATOM 680 C CA . MET A 1 86 ? 19.558 6.191 -13.591 1.00 59.03 86 MET A CA 1
ATOM 681 C C . MET A 1 86 ? 19.548 7.511 -12.803 1.00 59.03 86 MET A C 1
ATOM 683 O O . MET A 1 86 ? 20.591 7.920 -12.306 1.00 59.03 86 MET A O 1
ATOM 687 N N . PHE A 1 87 ? 18.391 8.178 -12.676 1.00 57.28 87 PHE A N 1
ATOM 688 C CA . PHE A 1 87 ? 18.287 9.536 -12.111 1.00 57.28 87 PHE A CA 1
ATOM 689 C C . PHE A 1 87 ? 17.474 9.643 -10.805 1.00 57.28 87 PHE A C 1
ATOM 691 O O . PHE A 1 87 ? 17.364 10.734 -10.237 1.00 57.28 87 PHE A O 1
ATOM 698 N N . ARG A 1 88 ? 16.875 8.552 -10.307 1.00 68.56 88 ARG A N 1
ATOM 699 C CA . ARG A 1 88 ? 16.125 8.526 -9.038 1.00 68.56 88 ARG A CA 1
ATOM 700 C C . ARG A 1 88 ? 16.609 7.356 -8.182 1.00 68.56 88 ARG A C 1
ATOM 702 O O . ARG A 1 88 ? 16.333 6.209 -8.507 1.00 68.56 88 ARG A O 1
ATOM 709 N N . ALA A 1 89 ? 17.248 7.657 -7.050 1.00 70.25 89 ALA A N 1
ATOM 710 C CA . ALA A 1 89 ? 17.754 6.653 -6.102 1.00 70.25 89 ALA A CA 1
ATOM 711 C C . ALA A 1 89 ? 16.671 5.689 -5.564 1.00 70.25 89 ALA A C 1
ATOM 713 O O . ALA A 1 89 ? 16.992 4.608 -5.087 1.00 70.25 89 ALA A O 1
ATOM 714 N N . ASN A 1 90 ? 15.394 6.059 -5.692 1.00 81.69 90 ASN A N 1
ATOM 715 C CA . ASN A 1 90 ? 14.256 5.366 -5.094 1.00 81.69 90 ASN A CA 1
ATOM 716 C C . ASN A 1 90 ? 13.301 4.760 -6.138 1.00 81.69 90 ASN A C 1
ATOM 718 O O . ASN A 1 90 ? 12.085 4.773 -5.937 1.00 81.69 90 ASN A O 1
ATOM 722 N N . VAL A 1 91 ? 13.815 4.315 -7.292 1.00 89.12 91 VAL A N 1
ATOM 723 C CA . VAL A 1 91 ? 13.003 3.681 -8.344 1.00 89.12 91 VAL A CA 1
ATOM 724 C C . VAL A 1 91 ? 13.581 2.327 -8.749 1.00 89.12 91 VAL A C 1
ATOM 726 O O . VAL A 1 91 ? 14.650 2.245 -9.354 1.00 89.12 91 VAL A O 1
ATOM 729 N N . SER A 1 92 ? 12.812 1.267 -8.496 1.00 89.69 92 SER A N 1
ATOM 730 C CA . SER A 1 92 ? 13.027 -0.074 -9.049 1.00 89.69 92 SER A CA 1
ATOM 731 C C . SER A 1 92 ? 11.748 -0.608 -9.699 1.00 89.69 92 SER A C 1
ATOM 733 O O . SER A 1 92 ? 10.650 -0.127 -9.434 1.00 89.69 92 SER A O 1
ATOM 735 N N . PHE A 1 93 ? 11.899 -1.604 -10.570 1.00 91.12 93 PHE A N 1
ATOM 736 C CA . PHE A 1 93 ? 10.794 -2.286 -11.257 1.00 91.12 93 PHE A CA 1
ATOM 737 C C . PHE A 1 93 ? 10.891 -3.813 -11.138 1.00 91.12 93 PHE A C 1
ATOM 739 O O . PHE A 1 93 ? 10.227 -4.542 -11.871 1.00 91.12 93 PHE A O 1
ATOM 746 N N . ASP A 1 94 ? 11.805 -4.333 -10.326 1.00 93.12 94 ASP A N 1
ATOM 747 C CA . ASP A 1 94 ? 12.114 -5.764 -10.255 1.00 93.12 94 ASP A CA 1
ATOM 748 C C . ASP A 1 94 ? 11.1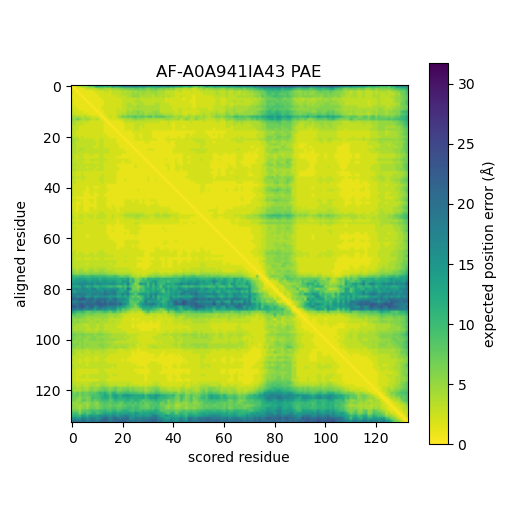89 -6.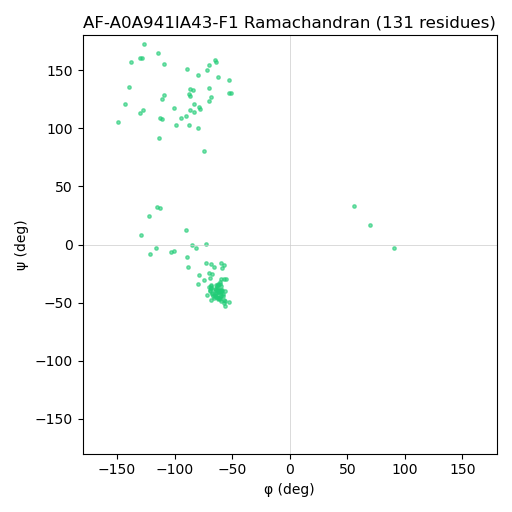563 -9.327 1.00 93.12 94 ASP A C 1
ATOM 750 O O . ASP A 1 94 ? 11.314 -7.782 -9.255 1.00 93.12 94 ASP A O 1
ATOM 754 N N . ASP A 1 95 ? 10.232 -5.894 -8.692 1.00 95.69 95 ASP A N 1
ATOM 755 C CA . ASP A 1 95 ? 9.114 -6.460 -7.938 1.00 95.69 95 ASP A CA 1
ATOM 756 C C . ASP A 1 95 ? 7.788 -6.479 -8.726 1.00 95.69 95 ASP A C 1
ATOM 758 O O . ASP A 1 95 ? 6.803 -7.048 -8.257 1.00 95.69 95 ASP A O 1
ATOM 762 N N . HIS A 1 96 ? 7.750 -5.901 -9.934 1.00 96.44 96 HIS A N 1
ATOM 763 C CA . HIS A 1 96 ? 6.572 -5.951 -10.809 1.00 96.44 96 HIS A CA 1
ATOM 764 C C . HIS A 1 96 ? 6.466 -7.292 -11.546 1.00 96.44 96 HIS A C 1
ATOM 766 O O . HIS A 1 96 ? 7.493 -7.819 -11.995 1.00 96.44 96 HIS A O 1
ATOM 772 N N . PRO A 1 97 ? 5.238 -7.802 -11.790 1.00 96.69 97 PRO A N 1
ATOM 773 C CA . PRO A 1 97 ? 5.021 -8.951 -12.660 1.00 96.69 97 PRO A CA 1
ATOM 774 C C . PRO A 1 97 ? 5.705 -8.755 -14.013 1.00 96.69 97 PRO A C 1
ATOM 776 O O . PRO A 1 97 ? 5.547 -7.716 -14.663 1.00 96.69 97 PRO A O 1
ATOM 779 N N . PHE A 1 98 ? 6.463 -9.768 -14.438 1.00 94.06 98 PHE A N 1
ATOM 780 C CA . PHE A 1 98 ? 7.360 -9.670 -15.589 1.00 94.06 98 PHE A CA 1
ATOM 781 C C . PHE A 1 98 ? 6.650 -9.163 -16.851 1.00 94.06 98 PHE A C 1
ATOM 783 O O . PHE A 1 98 ? 7.118 -8.211 -17.475 1.00 94.06 98 PHE A O 1
ATOM 790 N N . GLU A 1 99 ? 5.506 -9.755 -17.196 1.00 93.88 99 GLU A N 1
ATOM 791 C CA . GLU A 1 99 ? 4.748 -9.418 -18.406 1.00 93.88 99 GLU A CA 1
ATOM 792 C C . GLU A 1 99 ? 4.296 -7.956 -18.416 1.00 93.88 99 GLU A C 1
ATOM 794 O O . GLU A 1 99 ? 4.517 -7.233 -19.388 1.00 93.88 99 GLU A O 1
ATOM 799 N N . ARG A 1 100 ? 3.736 -7.485 -17.296 1.00 93.38 100 ARG A N 1
ATOM 800 C CA . ARG A 1 100 ? 3.257 -6.104 -17.144 1.00 93.38 100 ARG A CA 1
ATOM 801 C C . ARG A 1 100 ? 4.414 -5.117 -17.244 1.00 93.38 100 ARG A C 1
ATOM 803 O O . ARG A 1 100 ? 4.359 -4.171 -18.030 1.00 93.38 100 ARG A O 1
ATOM 810 N N . ARG A 1 101 ? 5.520 -5.410 -16.558 1.00 90.94 101 ARG A N 1
ATOM 811 C CA . ARG A 1 101 ? 6.757 -4.626 -16.626 1.00 90.94 101 ARG A CA 1
ATOM 812 C C . ARG A 1 101 ? 7.303 -4.520 -18.050 1.00 90.94 101 ARG A C 1
ATOM 814 O O . ARG A 1 101 ? 7.723 -3.436 -18.461 1.00 90.94 101 ARG A O 1
ATOM 821 N N . MET A 1 102 ? 7.322 -5.622 -18.802 1.00 89.56 102 MET A N 1
ATOM 822 C CA . MET A 1 102 ? 7.790 -5.628 -20.194 1.00 89.56 102 MET A CA 1
ATOM 823 C C . MET A 1 102 ? 6.843 -4.854 -21.114 1.00 89.56 102 MET A C 1
ATOM 825 O O . MET A 1 102 ? 7.313 -4.116 -21.978 1.00 89.56 102 MET A O 1
ATOM 829 N N . ALA A 1 103 ? 5.536 -4.907 -20.851 1.00 92.00 103 ALA A N 1
ATOM 830 C CA . ALA A 1 103 ? 4.530 -4.074 -21.508 1.00 92.00 103 ALA A CA 1
ATOM 831 C C . ALA A 1 103 ? 4.554 -2.591 -21.065 1.00 92.00 103 ALA A C 1
ATOM 833 O O . ALA A 1 103 ? 3.740 -1.794 -21.531 1.00 92.00 103 ALA A O 1
ATOM 834 N N . GLY A 1 104 ? 5.461 -2.202 -20.158 1.00 89.62 104 GLY A N 1
ATOM 835 C CA . GLY A 1 104 ? 5.562 -0.844 -19.615 1.00 89.62 104 GLY A CA 1
ATOM 836 C C . GLY A 1 104 ? 4.409 -0.436 -18.701 1.00 89.62 104 GLY A C 1
ATOM 837 O O . GLY A 1 104 ? 4.233 0.753 -18.448 1.00 89.62 104 GLY A O 1
ATOM 838 N N . GLN A 1 105 ? 3.647 -1.414 -18.219 1.00 94.75 105 GLN A N 1
ATOM 839 C CA . GLN A 1 105 ? 2.557 -1.267 -17.268 1.00 94.75 105 GLN A CA 1
ATOM 840 C C . GLN A 1 105 ? 3.111 -1.407 -15.852 1.00 94.75 105 GLN A C 1
ATOM 842 O O . GLN A 1 105 ? 3.536 -2.491 -15.454 1.00 94.75 105 GLN A O 1
ATOM 847 N N . ILE A 1 106 ? 3.127 -0.301 -15.117 1.00 95.06 106 ILE A N 1
ATOM 848 C CA . ILE A 1 106 ? 3.660 -0.212 -13.758 1.00 95.06 106 ILE A CA 1
ATOM 849 C C . ILE A 1 106 ? 2.488 0.054 -12.819 1.00 95.06 106 ILE A C 1
ATOM 851 O O . ILE A 1 106 ? 1.921 1.144 -12.841 1.00 95.06 106 ILE A O 1
ATOM 855 N N . ASP A 1 107 ? 2.122 -0.942 -12.017 1.00 97.12 107 ASP A N 1
ATOM 856 C CA . ASP A 1 107 ? 1.023 -0.824 -11.058 1.00 97.12 107 ASP A CA 1
ATOM 857 C C . ASP A 1 107 ? 1.546 -0.417 -9.684 1.00 97.12 107 ASP A C 1
ATOM 859 O O . ASP A 1 107 ? 2.183 -1.211 -8.992 1.00 97.12 107 ASP A O 1
ATOM 863 N N . THR A 1 108 ? 1.269 0.816 -9.283 1.00 97.50 108 THR A N 1
ATOM 864 C CA . THR A 1 108 ? 1.735 1.379 -8.011 1.00 97.50 108 THR A CA 1
ATOM 865 C C . THR A 1 108 ? 0.584 2.020 -7.245 1.00 97.50 108 THR A C 1
ATOM 867 O O . THR A 1 108 ? -0.458 2.358 -7.817 1.00 97.50 108 THR A O 1
ATOM 870 N N . VAL A 1 109 ? 0.766 2.197 -5.939 1.00 98.31 109 VAL A N 1
ATOM 871 C CA . VAL A 1 109 ? -0.182 2.937 -5.104 1.00 98.31 109 VAL A CA 1
ATOM 872 C C . VAL A 1 109 ? 0.040 4.439 -5.297 1.00 98.31 109 VAL A C 1
ATOM 874 O O . VAL A 1 109 ? 1.102 4.984 -4.987 1.00 98.31 109 VAL A O 1
ATOM 877 N N . SER A 1 110 ? -0.990 5.125 -5.785 1.00 96.62 110 SER A N 1
ATOM 878 C CA . SER A 1 110 ? -1.039 6.584 -5.934 1.00 96.62 110 SER A CA 1
ATOM 879 C C . SER A 1 110 ? -2.101 7.203 -5.029 1.00 96.62 110 SER A C 1
ATOM 881 O O . SER A 1 110 ? -3.008 6.503 -4.571 1.00 96.62 110 SER A O 1
ATOM 883 N N . VAL A 1 111 ? -2.037 8.518 -4.828 1.00 94.06 111 VAL A N 1
ATOM 884 C CA . VAL A 1 111 ? -3.076 9.265 -4.102 1.00 94.06 111 VAL A CA 1
ATOM 885 C C . VAL A 1 111 ? -4.443 9.041 -4.752 1.00 94.06 111 VAL A C 1
ATOM 887 O O . VAL A 1 111 ? -5.381 8.624 -4.081 1.00 94.06 111 VAL A O 1
ATOM 890 N N . GLU A 1 112 ? -4.537 9.175 -6.075 1.00 94.06 112 GLU A N 1
ATOM 891 C CA . GLU A 1 112 ? -5.791 9.010 -6.818 1.00 94.06 112 GLU A CA 1
ATOM 892 C C . GLU A 1 112 ? -6.346 7.584 -6.707 1.00 94.06 112 GLU A C 1
ATOM 894 O O . GLU A 1 112 ? -7.560 7.383 -6.680 1.00 94.06 112 GLU A O 1
ATOM 899 N N . SER A 1 113 ? -5.475 6.570 -6.661 1.00 97.38 113 SER A N 1
ATOM 900 C CA . SER A 1 113 ? -5.910 5.183 -6.464 1.00 97.38 113 SER A CA 1
ATOM 901 C C . SER A 1 113 ? -6.472 4.953 -5.057 1.00 97.38 113 SER A C 1
ATOM 903 O O . SER A 1 113 ? -7.466 4.243 -4.907 1.00 97.38 113 SER A O 1
ATOM 905 N N . VAL A 1 114 ? -5.876 5.586 -4.039 1.00 96.38 114 VAL A N 1
ATOM 906 C CA . VAL A 1 114 ? -6.352 5.529 -2.652 1.00 96.38 114 VAL A CA 1
ATOM 907 C C . VAL A 1 114 ? -7.684 6.260 -2.531 1.00 96.38 114 VAL A C 1
ATOM 909 O O . VAL A 1 114 ? -8.633 5.692 -2.007 1.00 96.38 114 VAL A O 1
ATOM 912 N N . GLU A 1 115 ? -7.811 7.468 -3.078 1.00 93.12 115 GLU A N 1
ATOM 913 C CA . GLU A 1 115 ? -9.067 8.228 -3.066 1.00 93.12 115 GLU A CA 1
ATOM 914 C C . GLU A 1 115 ? -10.220 7.448 -3.709 1.00 93.12 115 GLU A C 1
ATOM 916 O O . GLU A 1 115 ? -11.289 7.311 -3.110 1.00 93.12 115 GLU A O 1
ATOM 921 N N . LYS A 1 116 ? -9.990 6.868 -4.895 1.00 94.44 116 LYS A N 1
ATOM 922 C CA . LYS A 1 116 ? -10.983 6.027 -5.582 1.00 94.44 116 LYS A CA 1
ATOM 923 C C . LYS A 1 116 ? -11.390 4.818 -4.751 1.00 94.44 116 LYS A C 1
ATOM 925 O O . LYS A 1 116 ? -12.561 4.455 -4.746 1.00 94.44 116 LYS A O 1
ATOM 930 N N . PHE A 1 117 ? -10.440 4.189 -4.067 1.00 95.19 117 PHE A N 1
ATOM 931 C CA . PHE A 1 117 ? -10.732 3.067 -3.184 1.00 95.19 117 PHE A CA 1
ATOM 932 C C . PHE A 1 117 ? -11.560 3.489 -1.973 1.00 95.19 117 PHE A C 1
ATOM 934 O O . PHE A 1 117 ? -12.549 2.840 -1.648 1.00 95.19 117 PHE A O 1
ATOM 941 N N . MET A 1 118 ? -11.210 4.609 -1.342 1.00 91.81 118 MET A N 1
ATOM 942 C CA . MET A 1 118 ? -11.943 5.113 -0.185 1.00 91.81 118 MET A CA 1
ATOM 943 C C . MET A 1 118 ? -13.406 5.430 -0.517 1.00 91.81 118 MET A C 1
ATOM 945 O O . MET A 1 118 ? -14.284 5.191 0.306 1.00 91.81 118 MET A O 1
ATOM 949 N N . GLN A 1 119 ? -13.691 5.900 -1.734 1.00 90.94 119 GLN A N 1
ATOM 950 C CA . GLN A 1 119 ? -15.061 6.120 -2.219 1.00 90.94 119 GLN A CA 1
ATOM 951 C C . GLN A 1 119 ? -15.883 4.827 -2.367 1.00 90.94 119 GLN A C 1
ATOM 953 O O . GLN A 1 119 ? -17.107 4.894 -2.419 1.00 90.94 119 GLN A O 1
ATOM 958 N N . GLN A 1 120 ? -15.235 3.660 -2.444 1.00 87.50 120 GLN A N 1
ATOM 959 C CA . GLN A 1 120 ? -15.898 2.353 -2.544 1.00 87.50 120 GLN A CA 1
ATOM 960 C C . GLN A 1 120 ? -16.202 1.737 -1.172 1.00 87.50 120 GLN A C 1
ATOM 962 O O . GLN A 1 120 ? -16.909 0.730 -1.100 1.00 87.50 120 GLN A O 1
ATOM 967 N N . LEU A 1 121 ? -15.662 2.300 -0.086 1.00 82.56 121 LEU A N 1
ATOM 968 C CA . LEU A 1 121 ? -15.929 1.805 1.259 1.00 82.56 121 LEU A CA 1
ATOM 969 C C . LEU A 1 121 ? -17.371 2.137 1.687 1.00 82.56 121 LEU A C 1
ATOM 971 O O . LEU A 1 121 ? -17.902 3.171 1.284 1.00 82.56 121 LEU A O 1
ATOM 975 N N . PRO A 1 122 ? -18.002 1.308 2.547 1.00 80.88 122 PRO A N 1
ATOM 976 C CA . PRO A 1 122 ? -19.394 1.505 2.975 1.00 80.88 122 PRO A CA 1
ATOM 977 C C . PRO A 1 122 ? -19.679 2.878 3.598 1.00 80.88 122 PRO A C 1
ATOM 979 O O . PRO A 1 122 ? -20.786 3.397 3.479 1.00 80.88 122 PRO A O 1
ATOM 982 N N . SER A 1 123 ? -18.668 3.463 4.240 1.00 76.44 123 SER A N 1
ATOM 983 C CA . SER A 1 123 ? -18.695 4.818 4.784 1.00 76.44 123 SER A CA 1
ATOM 984 C C . SER A 1 123 ? -17.693 5.668 4.000 1.00 76.44 123 SER A C 1
ATOM 986 O O . SER A 1 123 ? -16.510 5.668 4.356 1.00 76.44 123 SER A O 1
ATOM 988 N N . PRO A 1 124 ? -18.121 6.353 2.924 1.00 75.75 124 PRO A N 1
ATOM 989 C CA . PRO A 1 124 ? -17.215 7.141 2.101 1.00 75.75 124 PRO A CA 1
ATOM 990 C C . PRO A 1 124 ? -16.590 8.281 2.924 1.00 75.75 124 PRO A C 1
ATOM 992 O O . PRO A 1 124 ? -17.250 8.849 3.802 1.00 75.75 124 PRO A O 1
ATOM 995 N N . PRO A 1 125 ? -15.314 8.628 2.676 1.00 81.00 125 PRO A N 1
ATOM 996 C CA . PRO A 1 125 ? -14.623 9.658 3.439 1.00 81.00 125 PRO A CA 1
ATOM 997 C C . PRO A 1 125 ? -15.175 11.051 3.128 1.00 81.00 125 PRO A C 1
ATOM 999 O O . PRO A 1 125 ? -15.640 11.333 2.023 1.00 81.00 125 PRO A O 1
ATOM 1002 N N . GLN A 1 126 ? -15.029 11.961 4.087 1.00 84.44 126 GLN A N 1
ATOM 1003 C CA . GLN A 1 126 ? -15.131 13.393 3.822 1.00 84.44 126 GLN A CA 1
ATOM 1004 C C . GLN A 1 126 ? -13.755 13.921 3.414 1.00 84.44 126 GLN A C 1
ATOM 1006 O O . GLN A 1 126 ? -12.767 13.680 4.108 1.00 84.44 126 GLN A O 1
ATOM 1011 N N . VAL A 1 127 ? -13.688 14.645 2.296 1.00 82.81 127 VAL A N 1
ATOM 1012 C CA . VAL A 1 127 ? -12.458 15.311 1.851 1.00 82.81 127 VAL A CA 1
ATOM 1013 C C . VAL A 1 127 ? -12.382 16.678 2.519 1.00 82.81 127 VAL A C 1
ATOM 1015 O O . VAL A 1 127 ? -13.231 17.536 2.285 1.00 82.81 127 VAL A O 1
ATOM 1018 N N . LEU A 1 128 ? -11.366 16.877 3.358 1.00 85.62 128 LEU A N 1
ATOM 1019 C CA . LEU A 1 128 ? -11.110 18.147 4.031 1.00 85.62 128 LEU A CA 1
ATOM 1020 C C . LEU A 1 128 ? -9.988 18.892 3.306 1.00 85.62 128 LEU A C 1
ATOM 1022 O O . LEU A 1 128 ? -8.854 18.421 3.246 1.00 85.62 128 LEU A O 1
ATOM 1026 N N . LEU A 1 129 ? -10.302 20.072 2.770 1.00 83.94 129 LEU A N 1
ATOM 1027 C CA . LEU A 1 129 ? -9.302 20.998 2.242 1.00 83.94 129 LEU A CA 1
ATOM 1028 C C . LEU A 1 129 ? -8.664 21.750 3.410 1.00 83.94 129 LEU A C 1
ATOM 1030 O O . LEU A 1 129 ? -9.243 22.700 3.934 1.00 83.94 129 LEU A O 1
ATOM 1034 N N . VAL A 1 130 ? -7.470 21.321 3.813 1.00 83.94 130 VAL A N 1
ATOM 1035 C CA . VAL A 1 130 ? -6.664 22.046 4.799 1.00 83.94 130 VAL A CA 1
ATOM 1036 C C . VAL A 1 130 ? -5.910 23.150 4.065 1.00 83.94 130 VAL A C 1
ATOM 1038 O O . VAL A 1 130 ? -5.071 22.872 3.209 1.00 83.94 130 VAL A O 1
ATOM 1041 N N . ARG A 1 131 ? -6.228 24.409 4.370 1.00 87.31 131 ARG A N 1
ATOM 1042 C CA . ARG A 1 131 ? -5.398 25.546 3.966 1.00 87.31 131 ARG A CA 1
ATOM 1043 C C . ARG A 1 131 ? -4.342 25.738 5.048 1.00 87.31 131 ARG A C 1
ATOM 1045 O O . ARG A 1 131 ? -4.683 25.747 6.224 1.00 87.31 131 ARG A O 1
ATOM 1052 N N . ALA A 1 132 ? -3.079 25.79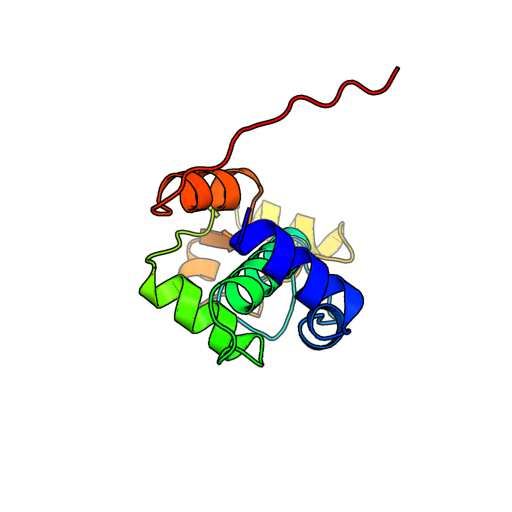7 4.645 1.00 69.94 132 ALA A N 1
ATOM 1053 C CA . ALA A 1 132 ? -2.037 26.311 5.515 1.00 69.94 132 ALA A CA 1
ATOM 1054 C C . ALA A 1 132 ? -2.079 27.835 5.388 1.00 69.94 132 ALA A C 1
ATOM 1056 O O . ALA A 1 132 ? -2.000 28.345 4.266 1.00 69.94 132 ALA A O 1
ATOM 1057 N N . ASP A 1 133 ? -2.292 28.506 6.514 1.00 65.94 133 ASP A N 1
ATOM 1058 C CA . ASP A 1 133 ? -2.229 29.963 6.634 1.00 65.94 133 ASP A CA 1
ATOM 1059 C C . ASP A 1 133 ? -0.776 30.455 6.525 1.00 65.94 133 ASP A C 1
ATOM 1061 O O . ASP A 1 133 ? 0.133 29.735 7.011 1.00 65.94 133 ASP A O 1
#